Protein AF-A0A358XT22-F1 (afdb_monomer_lite)

pLDDT: mean 86.75, std 17.99, range [42.5, 98.88]

Radius of gyration: 15.17 Å; chains: 1; bounding box: 37×30×35 Å

Foldseek 3Di:
DVVVPDQEEEFDDQAQQDPPDPPDRAHRLLVCCVPNVHAYEYEHQVQHDDDPPCVVVDVPDDDDGDDCVSVVVCVVVVSHDHYDDDPQCVVPVCSVVVD

Secondary structure (DSSP, 8-state):
-GGGT---EEE--S-TTS-SSTT----HHHHHHHHH-S-EEE-SSTT--S-TTGGGT-TT---PPPP-HHHHHHHHHTS-SEE---HHHHH-TTHHHH-

Sequence (99 aa):
LTDAGVDIFHGSQRRYWEPEFEGSDLNFAGWLKKISGQPTITVGSVGLDRDFGDVFTNSEFKSSPASLDELVRRYERGDFDLVAVGRAILQDPNWVKKV

Structure (mmCIF, N/CA/C/O backbone):
data_AF-A0A358XT22-F1
#
_entry.id   AF-A0A358XT22-F1
#
loop_
_atom_site.group_PDB
_atom_site.id
_atom_site.type_symbol
_atom_site.label_atom_id
_atom_site.label_alt_id
_atom_site.label_comp_id
_atom_site.label_asym_id
_atom_site.label_entity_id
_atom_site.label_seq_id
_atom_site.pdbx_PDB_ins_code
_atom_site.Cartn_x
_atom_site.Cartn_y
_atom_site.Cartn_z
_atom_site.occupancy
_atom_site.B_iso_or_equiv
_atom_site.auth_seq_id
_atom_site.auth_comp_id
_atom_site.auth_asym_id
_atom_site.auth_atom_id
_atom_site.pdbx_PDB_model_num
ATOM 1 N N . LEU A 1 1 ? -19.645 -5.543 5.116 1.00 88.94 1 LEU A N 1
ATOM 2 C CA . LEU A 1 1 ? -18.681 -6.314 4.292 1.00 88.94 1 LEU A CA 1
ATOM 3 C C . LEU A 1 1 ? -17.864 -7.243 5.172 1.00 88.94 1 LEU A C 1
ATOM 5 O O . LEU A 1 1 ? -17.914 -8.437 4.936 1.00 88.94 1 LEU A O 1
ATOM 9 N N . THR A 1 2 ? -17.226 -6.731 6.227 1.00 95.44 2 THR A N 1
ATOM 10 C CA . THR A 1 2 ? -16.571 -7.566 7.248 1.00 95.44 2 THR A CA 1
ATOM 11 C C . THR A 1 2 ? -17.510 -8.625 7.831 1.00 95.44 2 THR A C 1
ATOM 13 O O . THR A 1 2 ? -17.226 -9.808 7.710 1.00 95.44 2 THR A O 1
ATOM 16 N N . ASP A 1 3 ? -18.689 -8.231 8.325 1.00 96.19 3 ASP A N 1
ATOM 17 C CA . ASP A 1 3 ? -19.681 -9.181 8.875 1.00 96.19 3 ASP A CA 1
ATOM 18 C C . ASP A 1 3 ? -20.249 -10.156 7.830 1.00 96.19 3 ASP A C 1
ATOM 20 O O . ASP A 1 3 ? -20.833 -11.177 8.175 1.00 96.19 3 ASP A O 1
ATOM 24 N N . ALA A 1 4 ? -20.078 -9.839 6.543 1.00 97.00 4 ALA A N 1
ATOM 25 C CA . ALA A 1 4 ? -20.459 -10.710 5.436 1.00 97.00 4 ALA A CA 1
ATOM 26 C C . ALA A 1 4 ? -19.339 -11.696 5.044 1.00 97.00 4 ALA A C 1
ATOM 28 O O . ALA A 1 4 ? -19.521 -12.457 4.100 1.00 97.00 4 ALA A O 1
ATOM 29 N N . GLY A 1 5 ? -18.198 -11.681 5.746 1.00 96.62 5 GLY A N 1
ATOM 30 C CA . GLY A 1 5 ? -17.089 -12.612 5.540 1.00 96.62 5 GLY A CA 1
ATOM 31 C C . GLY A 1 5 ? -16.067 -12.188 4.483 1.00 96.62 5 GLY A C 1
ATOM 32 O O . GLY A 1 5 ? -15.428 -13.051 3.900 1.00 96.62 5 GLY A O 1
ATOM 33 N N . VAL A 1 6 ? -15.915 -10.889 4.194 1.00 96.69 6 VAL A N 1
ATOM 34 C CA . VAL A 1 6 ? -14.817 -10.415 3.326 1.00 96.69 6 VAL A CA 1
ATOM 35 C C . VAL A 1 6 ? -13.469 -10.607 4.026 1.00 96.69 6 VAL A C 1
ATOM 37 O O . VAL A 1 6 ? -13.275 -10.072 5.115 1.00 96.69 6 VAL A O 1
ATOM 40 N N . ASP A 1 7 ? -12.534 -11.295 3.364 1.00 97.62 7 ASP A N 1
ATOM 41 C CA . ASP A 1 7 ? -11.200 -11.597 3.907 1.00 97.62 7 ASP A CA 1
ATOM 42 C C . ASP A 1 7 ? -10.198 -10.439 3.800 1.00 97.62 7 ASP A C 1
ATOM 44 O O . ASP A 1 7 ? -9.252 -10.352 4.579 1.00 97.62 7 ASP A O 1
ATOM 48 N N . ILE A 1 8 ? -10.342 -9.580 2.787 1.00 98.50 8 ILE A N 1
ATOM 49 C CA . ILE A 1 8 ? -9.373 -8.519 2.503 1.00 98.50 8 ILE A CA 1
ATOM 50 C C . ILE A 1 8 ? -10.008 -7.368 1.723 1.00 98.50 8 ILE A C 1
ATOM 52 O O . ILE A 1 8 ? -10.805 -7.581 0.806 1.00 98.50 8 ILE A O 1
ATOM 56 N N . PHE A 1 9 ? -9.628 -6.131 2.052 1.00 98.56 9 PHE A N 1
ATOM 57 C CA . PHE A 1 9 ? -10.071 -4.947 1.314 1.00 98.56 9 PHE A CA 1
ATOM 58 C C . PHE A 1 9 ? -8.976 -4.391 0.414 1.00 98.56 9 PHE A C 1
ATOM 60 O O . PHE A 1 9 ? -7.873 -4.097 0.864 1.00 98.56 9 PHE A O 1
ATOM 67 N N . HIS A 1 10 ? -9.301 -4.158 -0.854 1.00 98.56 10 HIS A N 1
ATOM 68 C CA . HIS A 1 10 ? -8.396 -3.507 -1.794 1.00 98.56 10 HIS A CA 1
ATOM 69 C C . HIS A 1 10 ? -8.724 -2.009 -1.916 1.00 98.56 10 HIS A C 1
ATOM 71 O O . HIS A 1 10 ? -9.630 -1.615 -2.654 1.00 98.56 10 HIS A O 1
ATOM 77 N N . GLY A 1 11 ? -7.979 -1.165 -1.200 1.00 97.81 11 GLY A N 1
ATOM 78 C CA . GLY A 1 11 ? -8.172 0.286 -1.171 1.00 97.81 11 GLY A CA 1
ATOM 79 C C . GLY A 1 11 ? -7.519 0.973 -2.367 1.00 97.81 11 GLY A C 1
ATOM 80 O O . GLY A 1 11 ? -6.332 1.286 -2.331 1.00 97.81 11 GLY A O 1
ATOM 81 N N . SER A 1 12 ? -8.282 1.203 -3.441 1.00 97.25 12 SER A N 1
ATOM 82 C CA . SER A 1 12 ? -7.754 1.851 -4.649 1.00 97.25 12 SER A CA 1
ATOM 83 C C . SER A 1 12 ? -7.574 3.361 -4.497 1.00 97.25 12 SER A C 1
ATOM 85 O O . SER A 1 12 ? -8.509 4.051 -4.106 1.00 97.25 12 SER A O 1
ATOM 87 N N . GLN A 1 13 ? -6.395 3.868 -4.871 1.00 94.75 13 GLN A N 1
ATOM 88 C CA . GLN A 1 13 ? -6.079 5.294 -4.984 1.00 94.75 13 GLN A CA 1
ATOM 89 C C . GLN A 1 13 ? -5.163 5.552 -6.190 1.00 94.75 13 GLN A C 1
ATOM 91 O O . GLN A 1 13 ? -4.518 4.642 -6.724 1.00 94.75 13 GLN A O 1
ATOM 96 N N . ARG A 1 14 ? -5.071 6.815 -6.631 1.00 92.75 14 ARG A N 1
ATOM 97 C CA . ARG A 1 14 ? -4.167 7.197 -7.730 1.00 92.75 14 ARG A CA 1
ATOM 98 C C . ARG A 1 14 ? -2.693 7.143 -7.314 1.00 92.75 14 ARG A C 1
ATOM 100 O O . ARG A 1 14 ? -1.854 6.694 -8.104 1.00 92.75 14 ARG A O 1
ATOM 107 N N . ARG A 1 15 ? -2.377 7.585 -6.098 1.00 93.25 15 ARG A N 1
ATOM 108 C CA . ARG A 1 15 ? -1.030 7.602 -5.514 1.00 93.25 15 ARG A CA 1
ATOM 109 C C . ARG A 1 15 ? -1.113 7.093 -4.080 1.00 93.25 15 ARG A C 1
ATOM 111 O O . ARG A 1 15 ? -1.821 7.677 -3.272 1.00 93.25 15 ARG A O 1
ATOM 118 N N . TYR A 1 16 ? -0.385 6.024 -3.766 1.00 95.44 16 TYR A N 1
ATOM 119 C CA . TYR A 1 16 ? -0.476 5.379 -2.452 1.00 95.44 16 TYR A CA 1
ATOM 120 C C . TYR A 1 16 ? 0.012 6.278 -1.303 1.00 95.44 16 TYR A C 1
ATOM 122 O O . TYR A 1 16 ? -0.351 6.044 -0.154 1.00 95.44 16 TYR A O 1
ATOM 130 N N . TRP A 1 17 ? 0.877 7.255 -1.597 1.00 94.12 17 TRP A N 1
ATOM 131 C CA . TRP A 1 17 ? 1.480 8.153 -0.606 1.00 94.12 17 TRP A CA 1
ATOM 132 C C . TRP A 1 17 ? 0.602 9.360 -0.270 1.00 94.12 17 TRP A C 1
ATOM 134 O O . TRP A 1 17 ? 0.966 10.144 0.602 1.00 94.12 17 TRP A O 1
ATOM 144 N N . GLU A 1 18 ? -0.508 9.563 -0.982 1.00 95.50 18 GLU A N 1
ATOM 145 C CA . GLU A 1 18 ? -1.419 10.663 -0.684 1.00 95.50 18 GLU A CA 1
ATOM 146 C C . GLU A 1 18 ? -2.339 10.272 0.484 1.00 95.50 18 GLU A C 1
ATOM 148 O O . GLU A 1 18 ? -2.933 9.185 0.471 1.00 95.50 18 GLU A O 1
ATOM 153 N N . PRO A 1 19 ? -2.456 11.132 1.510 1.00 96.94 19 PRO A N 1
ATOM 154 C CA . PRO A 1 19 ? -3.388 10.892 2.595 1.00 96.94 19 PRO A CA 1
ATOM 155 C C . PRO A 1 19 ? -4.826 11.015 2.089 1.00 96.94 19 PRO A C 1
ATOM 157 O O . PRO A 1 19 ? -5.134 11.873 1.265 1.00 96.94 19 PRO A O 1
ATOM 160 N N . GLU A 1 20 ? -5.714 10.167 2.606 1.00 97.19 20 GLU A N 1
ATOM 161 C CA . GLU A 1 20 ? -7.134 10.197 2.222 1.00 97.19 20 GLU A CA 1
ATOM 162 C C . GLU A 1 20 ? -7.869 11.390 2.853 1.00 97.19 20 GLU A C 1
ATOM 164 O O . GLU A 1 20 ? -8.797 11.941 2.269 1.00 97.19 20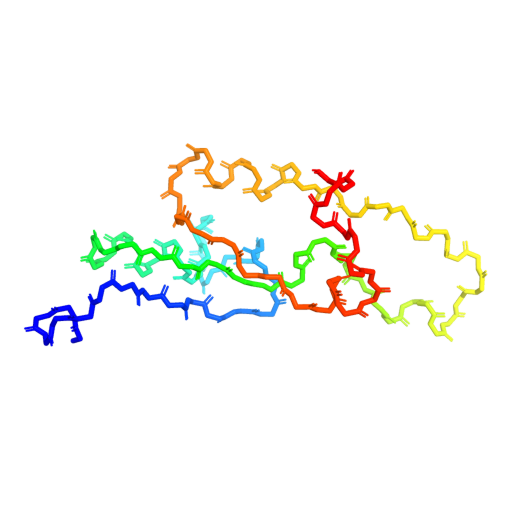 GLU A O 1
ATOM 169 N N . PHE A 1 21 ? -7.436 11.810 4.047 1.00 96.75 21 PHE A N 1
ATOM 170 C CA . PHE A 1 21 ? -8.023 12.925 4.787 1.00 96.75 21 PHE A CA 1
ATOM 171 C C . PHE A 1 21 ? -6.942 13.866 5.317 1.00 96.75 21 PHE A C 1
ATOM 173 O O . PHE A 1 21 ? -5.852 13.432 5.700 1.00 96.75 21 PHE A O 1
ATOM 180 N N . GLU A 1 22 ? -7.275 15.155 5.388 1.00 96.75 22 GLU A N 1
ATOM 181 C CA . GLU A 1 22 ? -6.411 16.195 5.945 1.00 96.75 22 GLU A CA 1
ATOM 182 C C . GLU A 1 22 ? -6.026 15.898 7.404 1.00 96.75 22 GLU A C 1
ATOM 184 O O . GLU A 1 22 ? -6.816 15.366 8.186 1.00 96.75 22 GLU A O 1
ATOM 189 N N . GLY A 1 23 ? -4.783 16.219 7.773 1.00 96.81 23 GLY A N 1
ATOM 190 C CA . GLY A 1 23 ? -4.260 15.988 9.123 1.00 96.81 23 GLY A CA 1
ATOM 191 C C . GLY A 1 23 ? -3.956 14.523 9.454 1.00 96.81 23 GLY A C 1
ATOM 192 O O . GLY A 1 23 ? -3.547 14.228 10.575 1.00 96.81 23 GLY A O 1
ATOM 193 N N . SER A 1 24 ? -4.120 13.604 8.499 1.00 96.94 24 SER A N 1
ATOM 194 C CA . SER A 1 24 ? -3.715 12.206 8.635 1.00 96.94 24 SER A CA 1
ATOM 195 C C . SER A 1 24 ? -2.578 11.880 7.681 1.00 96.94 24 SER A C 1
ATOM 197 O O . SER A 1 24 ? -2.480 12.442 6.597 1.00 96.94 24 SER A O 1
ATOM 199 N N . ASP A 1 25 ? -1.744 10.924 8.074 1.00 96.06 25 ASP A N 1
ATOM 200 C CA . ASP A 1 25 ? -0.773 10.299 7.179 1.00 96.06 25 ASP A CA 1
ATOM 201 C C . ASP A 1 25 ? -1.317 8.984 6.593 1.00 96.06 25 ASP A C 1
ATOM 203 O O . ASP A 1 25 ? -0.608 8.292 5.875 1.00 96.06 25 ASP A O 1
ATOM 207 N N . LEU A 1 26 ? -2.558 8.588 6.898 1.00 98.25 26 LEU A N 1
ATOM 208 C CA . LEU A 1 26 ? -3.145 7.355 6.369 1.00 98.25 26 LEU A CA 1
ATOM 209 C C . LEU A 1 26 ? -3.752 7.571 4.985 1.00 98.25 26 LEU A C 1
ATOM 211 O O . LEU A 1 26 ? -4.550 8.485 4.759 1.00 98.25 26 LEU A O 1
ATOM 215 N N . ASN A 1 27 ? -3.409 6.656 4.088 1.00 98.12 27 ASN A N 1
ATOM 216 C CA . ASN A 1 27 ? -4.041 6.511 2.789 1.00 98.12 27 ASN A CA 1
ATOM 217 C C . ASN A 1 27 ? -5.335 5.672 2.920 1.00 98.12 27 ASN A C 1
ATOM 219 O O . ASN A 1 27 ? -5.692 5.239 4.022 1.00 98.12 27 ASN A O 1
ATOM 223 N N . PHE A 1 28 ? -6.055 5.424 1.825 1.00 98.38 28 PHE A N 1
ATOM 224 C CA . PHE A 1 28 ? -7.348 4.734 1.891 1.00 98.38 28 PHE A CA 1
ATOM 225 C C . PHE A 1 28 ? -7.239 3.309 2.461 1.00 98.38 28 PHE A C 1
ATOM 227 O O . PHE A 1 28 ? -8.040 2.924 3.313 1.00 98.38 28 PHE A O 1
ATOM 234 N N . ALA A 1 29 ? -6.217 2.543 2.063 1.00 98.62 29 ALA A N 1
ATOM 235 C CA . ALA A 1 29 ? -5.962 1.207 2.611 1.00 98.62 29 ALA A CA 1
ATOM 236 C C . ALA A 1 29 ? -5.645 1.245 4.119 1.00 98.62 29 ALA A C 1
ATOM 238 O O . ALA A 1 29 ? -6.137 0.399 4.869 1.00 98.62 29 ALA A O 1
ATOM 239 N N . GLY A 1 30 ? -4.916 2.271 4.567 1.00 98.50 30 GLY A N 1
ATOM 240 C CA . GLY A 1 30 ? -4.667 2.562 5.980 1.00 98.50 30 GLY A CA 1
ATOM 241 C C . GLY A 1 30 ? -5.942 2.804 6.779 1.00 98.50 30 GLY A C 1
ATOM 242 O O . GLY A 1 30 ? -6.123 2.251 7.865 1.00 98.50 30 GLY A O 1
ATOM 243 N N . TRP A 1 31 ? -6.870 3.589 6.231 1.00 98.44 31 TRP A N 1
ATOM 244 C CA . TRP A 1 31 ? -8.167 3.823 6.868 1.00 98.44 31 TRP A CA 1
ATOM 245 C C . TRP A 1 31 ? -9.046 2.580 6.902 1.00 98.44 31 TRP A C 1
ATOM 247 O O . TRP A 1 31 ? -9.627 2.285 7.947 1.00 98.44 31 TRP A O 1
ATOM 257 N N . LEU A 1 32 ? -9.103 1.826 5.801 1.00 98.31 32 LEU A N 1
ATOM 258 C CA . LEU A 1 32 ? -9.819 0.552 5.752 1.00 98.31 32 LEU A CA 1
ATOM 259 C C . LEU A 1 32 ? -9.313 -0.389 6.845 1.00 98.31 32 LEU A C 1
ATOM 261 O O . LEU A 1 32 ? -10.125 -0.943 7.584 1.00 98.31 32 LEU A O 1
ATOM 265 N N . LYS A 1 33 ? -7.993 -0.502 7.017 1.00 98.38 33 LYS A N 1
ATOM 266 C CA . LYS A 1 33 ? -7.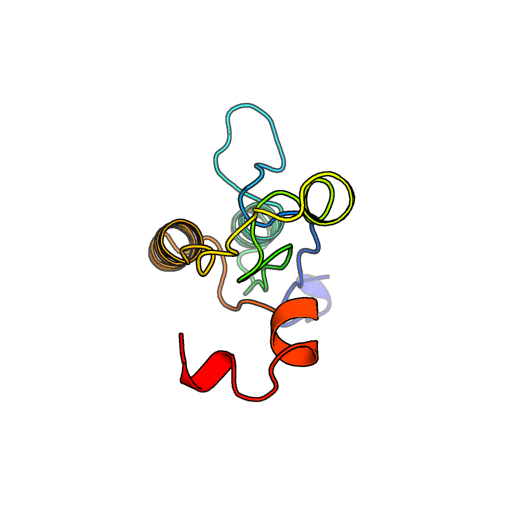392 -1.352 8.046 1.00 98.38 33 LYS A CA 1
ATOM 267 C C . LYS A 1 33 ? -7.715 -0.862 9.450 1.00 98.38 33 LYS A C 1
ATOM 269 O O . LYS A 1 33 ? -8.206 -1.628 10.273 1.00 98.38 33 LYS A O 1
ATOM 274 N N . LYS A 1 34 ? -7.510 0.433 9.709 1.00 97.94 34 LYS A N 1
ATOM 275 C CA . LYS A 1 34 ? -7.762 1.050 11.018 1.00 97.94 34 LYS A CA 1
ATOM 276 C C . LYS A 1 34 ? -9.210 0.889 11.482 1.00 97.94 34 LYS A C 1
ATOM 278 O O . LYS A 1 34 ? -9.443 0.695 12.670 1.00 97.94 34 LYS A O 1
ATOM 283 N N . ILE A 1 35 ? -10.172 1.013 10.568 1.00 97.25 35 ILE A N 1
ATOM 284 C CA . ILE A 1 35 ? -11.603 0.970 10.895 1.00 97.25 35 ILE A CA 1
ATOM 285 C C . ILE A 1 35 ? -12.113 -0.471 10.949 1.00 97.25 35 ILE A C 1
ATOM 287 O O . ILE A 1 35 ? -12.856 -0.819 11.862 1.00 97.25 35 ILE A O 1
ATOM 291 N N . SER A 1 36 ? -11.753 -1.300 9.965 1.00 97.19 36 SER A N 1
ATOM 292 C CA . SER A 1 36 ? -12.319 -2.648 9.835 1.00 97.19 36 SER A CA 1
ATOM 293 C C . SER A 1 36 ? -11.566 -3.718 10.624 1.00 97.19 36 SER A C 1
ATOM 295 O O . SER A 1 36 ? -12.136 -4.776 10.880 1.00 97.19 36 SER A O 1
ATOM 297 N N . GLY A 1 37 ? -10.291 -3.486 10.954 1.00 96.62 37 GLY A N 1
ATOM 298 C CA . GLY A 1 37 ? -9.390 -4.499 11.508 1.00 96.62 37 GLY A CA 1
ATOM 299 C C . GL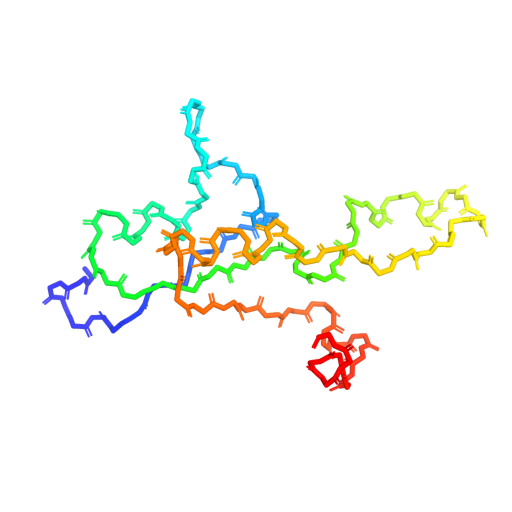Y A 1 37 ? -9.040 -5.637 10.541 1.00 96.62 37 GLY A C 1
ATOM 300 O O . GLY A 1 37 ? -8.290 -6.532 10.919 1.00 96.62 37 GLY A O 1
ATOM 301 N N . GLN A 1 38 ? -9.569 -5.622 9.313 1.00 98.06 38 GLN A N 1
ATOM 302 C CA . GLN A 1 38 ? -9.297 -6.635 8.298 1.00 98.06 38 GLN A CA 1
ATOM 303 C C . GLN A 1 38 ? -8.003 -6.321 7.539 1.00 98.06 38 GLN A C 1
ATOM 305 O O . GLN A 1 38 ? -7.625 -5.146 7.441 1.00 98.06 38 GLN A O 1
ATOM 310 N N . PRO A 1 39 ? -7.347 -7.343 6.961 1.00 98.50 39 PRO A N 1
ATOM 311 C CA . PRO A 1 39 ? -6.235 -7.142 6.049 1.00 98.50 39 PRO A CA 1
ATOM 312 C C . PRO A 1 39 ? -6.589 -6.184 4.908 1.00 98.50 39 PRO A C 1
ATOM 314 O O . PRO A 1 39 ? -7.733 -6.152 4.429 1.00 98.50 39 PRO A O 1
ATOM 317 N N . THR A 1 40 ? -5.604 -5.423 4.430 1.00 98.75 40 THR A N 1
ATOM 318 C CA . T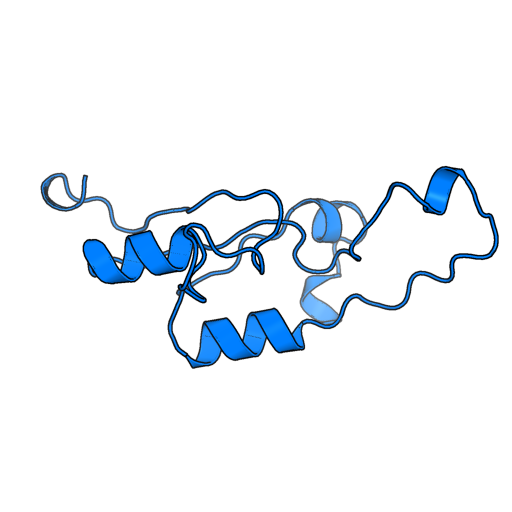HR A 1 40 ? -5.802 -4.498 3.306 1.00 98.75 40 THR A CA 1
ATOM 319 C C . THR A 1 40 ? -4.701 -4.548 2.254 1.00 98.75 40 THR A C 1
ATOM 321 O O . THR A 1 40 ? -3.538 -4.840 2.527 1.00 98.75 40 THR A O 1
ATOM 324 N N . ILE A 1 41 ? -5.088 -4.235 1.017 1.00 98.88 41 ILE A N 1
ATOM 325 C CA . ILE A 1 41 ? -4.202 -4.069 -0.135 1.00 98.88 41 ILE A CA 1
ATOM 326 C C . ILE A 1 41 ? -4.175 -2.588 -0.500 1.00 98.88 41 ILE A C 1
ATOM 328 O O . ILE A 1 41 ? -5.225 -2.002 -0.778 1.00 98.88 41 ILE A O 1
ATOM 332 N N . THR A 1 42 ? -2.984 -1.996 -0.528 1.00 98.62 42 THR A N 1
ATOM 333 C CA . THR A 1 42 ? -2.765 -0.652 -1.078 1.00 98.62 42 THR A CA 1
ATOM 334 C C . THR A 1 42 ? -2.411 -0.718 -2.562 1.00 98.62 42 THR A C 1
ATOM 336 O O . THR A 1 42 ? -1.860 -1.708 -3.048 1.00 98.62 42 THR A O 1
ATOM 339 N N . VAL A 1 43 ? -2.681 0.358 -3.296 1.00 98.00 43 VAL A N 1
ATOM 340 C CA . VAL A 1 43 ? -2.275 0.522 -4.695 1.00 98.00 43 VAL A CA 1
ATOM 341 C C . VAL A 1 43 ? -2.129 2.005 -5.024 1.00 98.00 43 VAL A C 1
ATOM 343 O O . VAL A 1 43 ? -2.653 2.871 -4.328 1.00 98.00 43 VAL A O 1
ATOM 346 N N . GLY A 1 44 ? -1.466 2.293 -6.140 1.00 95.69 44 GLY A N 1
ATOM 347 C CA . GLY A 1 44 ? -1.468 3.618 -6.752 1.00 95.69 44 GLY A CA 1
ATOM 348 C C . GLY A 1 44 ? -0.060 4.114 -7.001 1.00 95.69 44 GLY A C 1
ATOM 349 O O . GLY A 1 44 ? 0.620 4.548 -6.084 1.00 95.69 44 GLY A O 1
ATOM 350 N N . SER A 1 45 ? 0.374 4.077 -8.260 1.00 92.44 45 SER A N 1
ATOM 351 C CA . SER A 1 45 ? 1.693 4.577 -8.684 1.00 92.44 45 SER A CA 1
ATOM 352 C C . SER A 1 45 ? 2.892 3.922 -7.968 1.00 92.44 45 SER A C 1
ATOM 354 O O . SER A 1 45 ? 3.948 4.522 -7.829 1.00 92.44 45 SER A O 1
ATOM 356 N N . VAL A 1 46 ? 2.742 2.663 -7.543 1.00 93.06 46 VAL A N 1
ATOM 357 C CA . VAL A 1 46 ? 3.828 1.846 -6.976 1.00 93.06 46 VAL A CA 1
ATOM 358 C C . VAL A 1 46 ? 4.918 1.630 -8.025 1.00 93.06 46 VAL A C 1
ATOM 360 O O . VAL A 1 46 ? 4.621 1.156 -9.124 1.00 93.06 46 VAL A O 1
ATOM 363 N N . GLY A 1 47 ? 6.160 1.984 -7.685 1.00 87.69 47 GLY A N 1
ATOM 364 C CA . GLY A 1 47 ? 7.310 1.872 -8.586 1.00 87.69 47 GLY A CA 1
ATOM 365 C C . GLY A 1 47 ? 7.305 2.853 -9.760 1.00 87.69 47 GLY A C 1
ATOM 366 O O . GLY A 1 47 ? 8.097 2.680 -10.681 1.00 87.69 47 GLY A O 1
ATOM 367 N N . LEU A 1 48 ? 6.413 3.850 -9.754 1.00 82.75 48 LEU A N 1
ATOM 368 C CA . LEU A 1 48 ? 6.322 4.885 -10.784 1.00 82.75 48 LEU A CA 1
ATOM 369 C C . LEU A 1 48 ? 6.715 6.235 -10.184 1.00 82.75 48 LEU A C 1
ATOM 371 O O . LEU A 1 48 ? 6.377 6.521 -9.033 1.00 82.75 48 LEU A O 1
ATOM 375 N N . ASP A 1 49 ? 7.410 7.065 -10.958 1.00 67.38 49 ASP A N 1
ATOM 376 C CA . ASP A 1 49 ? 7.710 8.433 -10.543 1.00 67.38 49 ASP A CA 1
ATOM 377 C C . ASP A 1 49 ? 6.455 9.326 -10.581 1.00 67.38 49 ASP A C 1
ATOM 379 O O . ASP A 1 49 ? 5.356 8.916 -10.980 1.00 67.38 49 ASP A O 1
ATOM 383 N N . ARG A 1 50 ? 6.595 10.543 -10.045 1.00 55.62 50 ARG A N 1
ATOM 384 C CA . ARG A 1 50 ? 5.452 11.401 -9.725 1.00 55.62 50 ARG A CA 1
ATOM 385 C C . ARG A 1 50 ? 4.730 11.991 -10.932 1.00 55.62 50 ARG A C 1
ATOM 387 O O . ARG A 1 50 ? 3.581 12.380 -10.740 1.00 55.62 50 ARG A O 1
ATOM 394 N N . ASP A 1 51 ? 5.294 11.977 -12.138 1.00 49.62 51 ASP A N 1
ATOM 395 C CA . ASP A 1 51 ? 4.633 12.552 -13.308 1.00 49.62 51 ASP A CA 1
ATOM 396 C C . ASP A 1 51 ? 5.124 11.947 -14.629 1.00 49.62 51 ASP A C 1
ATOM 398 O O . ASP A 1 51 ? 6.107 12.372 -15.225 1.00 49.62 51 ASP A O 1
ATOM 402 N N . PHE A 1 52 ? 4.300 11.068 -15.204 1.00 49.91 52 PHE A N 1
ATOM 403 C CA . PHE A 1 52 ? 4.335 10.777 -16.644 1.00 49.91 52 PHE A CA 1
ATOM 404 C C . PHE A 1 52 ? 4.041 12.022 -17.515 1.00 49.91 52 PHE A C 1
ATOM 406 O O . PHE A 1 52 ? 4.111 11.930 -18.737 1.00 49.91 52 PHE A O 1
ATOM 413 N N . GLY A 1 53 ? 3.662 13.160 -16.916 1.00 45.94 53 GLY A N 1
ATOM 414 C CA . GLY A 1 53 ? 3.357 14.406 -17.623 1.00 45.94 53 GLY A CA 1
ATOM 415 C C . GLY A 1 53 ? 4.583 15.067 -18.257 1.00 45.94 53 GLY A C 1
ATOM 416 O O . GLY A 1 53 ? 4.486 15.541 -19.387 1.00 45.94 53 GLY A O 1
ATOM 417 N N . ASP A 1 54 ? 5.740 15.024 -17.591 1.00 43.31 54 ASP A N 1
ATOM 418 C CA . ASP A 1 54 ? 6.954 15.707 -18.069 1.00 43.31 54 ASP A CA 1
ATOM 419 C C . ASP A 1 54 ? 7.757 14.894 -19.095 1.00 43.31 54 ASP A C 1
ATOM 421 O O . ASP A 1 54 ? 8.538 15.443 -19.873 1.00 43.31 54 ASP A O 1
ATOM 425 N N . VAL A 1 55 ? 7.509 13.585 -19.182 1.00 47.66 55 VAL A N 1
ATOM 426 C CA . VAL A 1 55 ? 8.146 12.711 -20.182 1.00 47.66 55 VAL A CA 1
ATOM 427 C C . VAL A 1 55 ? 7.721 13.083 -21.610 1.00 47.66 55 VAL A C 1
ATOM 429 O O . VAL A 1 55 ? 8.482 12.888 -22.556 1.00 47.66 55 VAL A O 1
ATOM 432 N N . PHE A 1 56 ? 6.528 13.660 -21.788 1.00 48.31 56 PHE A N 1
ATOM 433 C CA . PHE A 1 56 ? 6.060 14.127 -23.098 1.00 48.31 56 PHE A CA 1
ATOM 434 C C . PHE A 1 56 ? 6.559 15.530 -23.468 1.00 48.31 56 PHE A C 1
ATOM 436 O O . PHE A 1 56 ? 6.467 15.905 -24.636 1.00 48.31 56 PHE A O 1
ATOM 443 N N . THR A 1 57 ? 7.078 16.308 -22.514 1.00 52.12 57 THR A N 1
ATOM 444 C CA . THR A 1 57 ? 7.484 17.707 -22.730 1.00 52.12 57 THR A CA 1
ATOM 445 C C . THR A 1 57 ? 8.995 17.905 -22.727 1.00 52.12 57 THR A C 1
ATOM 447 O O . THR A 1 57 ? 9.460 18.892 -23.298 1.00 52.12 57 THR A O 1
ATOM 450 N N . ASN A 1 58 ? 9.777 16.994 -22.134 1.00 43.75 58 ASN A N 1
ATOM 451 C CA . ASN A 1 58 ? 11.214 17.198 -21.991 1.00 43.75 58 ASN A CA 1
ATOM 452 C C . ASN A 1 58 ? 12.023 15.898 -22.161 1.00 43.75 58 ASN A C 1
ATOM 454 O O . ASN A 1 58 ? 12.011 15.004 -21.316 1.00 43.75 58 ASN A O 1
ATOM 458 N N . SER A 1 59 ? 12.767 15.807 -23.267 1.00 50.81 59 SER A N 1
ATOM 459 C CA . SER A 1 59 ? 13.539 14.628 -23.694 1.00 50.81 59 SER A CA 1
ATOM 460 C C . SER A 1 59 ? 14.759 14.292 -22.822 1.00 50.81 59 SER A C 1
ATOM 462 O O . SER A 1 59 ? 15.441 13.307 -23.095 1.00 50.81 59 SER A O 1
ATOM 464 N N . GLU A 1 60 ? 15.057 15.091 -21.792 1.00 49.94 60 GLU A N 1
ATOM 465 C CA . GLU A 1 60 ? 16.170 14.860 -20.858 1.00 49.94 60 GLU A CA 1
ATOM 466 C C . GLU A 1 60 ? 15.758 14.193 -19.532 1.00 49.94 60 GLU A C 1
ATOM 468 O O . GLU A 1 60 ? 16.616 13.962 -18.674 1.00 49.94 60 GLU A O 1
ATOM 473 N N . PHE A 1 61 ? 14.481 13.834 -19.346 1.00 42.50 61 PHE A N 1
ATOM 474 C CA . PHE A 1 61 ? 14.049 13.111 -18.146 1.00 42.50 61 PHE A CA 1
ATOM 475 C C . PHE A 1 61 ? 14.651 11.700 -18.105 1.00 42.50 61 PHE A C 1
ATOM 477 O O . PHE A 1 61 ? 14.152 10.746 -18.703 1.00 42.50 61 PHE A O 1
ATOM 484 N N . LYS A 1 62 ? 15.747 11.555 -17.357 1.00 42.75 62 LYS A N 1
ATOM 485 C CA . LYS A 1 62 ? 16.248 10.255 -16.915 1.00 42.75 62 LYS A CA 1
ATOM 486 C C . LYS A 1 62 ? 15.325 9.767 -15.805 1.00 42.75 62 LYS A C 1
ATOM 488 O O . LYS A 1 62 ? 15.391 10.268 -14.686 1.00 42.75 62 LYS A O 1
ATOM 493 N N . SER A 1 63 ? 14.467 8.800 -16.120 1.00 43.38 63 SER A N 1
ATOM 494 C CA . SER A 1 63 ? 13.643 8.099 -15.137 1.00 43.38 63 SER A CA 1
ATOM 495 C C . SER A 1 63 ? 14.557 7.393 -14.128 1.00 43.38 63 SER A C 1
ATOM 497 O O . SER A 1 63 ? 15.085 6.312 -14.400 1.00 43.38 63 SER A O 1
ATOM 499 N N . SER A 1 64 ? 14.794 8.012 -12.974 1.00 45.44 64 SER A N 1
ATOM 500 C CA . SER A 1 64 ? 15.357 7.300 -11.828 1.00 45.44 64 SER A CA 1
ATOM 501 C C . SER A 1 64 ? 14.305 6.310 -11.320 1.00 45.44 64 SER A C 1
ATOM 503 O O . SER A 1 64 ? 13.120 6.653 -11.323 1.00 45.44 64 SER A O 1
ATOM 505 N N . PRO A 1 65 ? 14.687 5.099 -10.873 1.00 56.03 65 PRO A N 1
ATOM 506 C CA . PRO A 1 65 ? 13.754 4.208 -10.195 1.00 56.03 65 PRO A CA 1
ATOM 507 C C . PRO A 1 65 ? 13.064 4.978 -9.067 1.00 56.03 65 PRO A C 1
ATOM 509 O O . PRO A 1 65 ? 13.739 5.576 -8.225 1.00 56.03 65 PRO A O 1
ATOM 512 N N . ALA A 1 66 ? 11.732 5.020 -9.073 1.00 65.75 66 ALA A N 1
ATOM 513 C CA . ALA A 1 66 ? 11.001 5.659 -7.991 1.00 65.75 66 ALA A CA 1
ATOM 514 C C . ALA A 1 66 ? 11.304 4.900 -6.694 1.00 65.75 66 ALA A C 1
ATOM 516 O O . ALA A 1 66 ? 11.078 3.690 -6.626 1.00 65.75 66 ALA A O 1
ATOM 517 N N . SER A 1 67 ? 11.844 5.601 -5.693 1.00 81.81 67 SER A N 1
ATOM 518 C CA . SER A 1 67 ? 12.155 4.995 -4.396 1.00 81.81 67 SER A CA 1
ATOM 519 C C . SER A 1 67 ? 10.902 4.342 -3.796 1.00 81.81 67 SER A C 1
ATOM 521 O O . SER A 1 67 ? 9.799 4.896 -3.854 1.00 81.81 67 SER A O 1
ATOM 523 N N . LEU A 1 68 ? 11.089 3.155 -3.216 1.00 90.00 68 LEU A N 1
ATOM 524 C CA . LEU A 1 68 ? 10.063 2.441 -2.459 1.00 90.00 68 LEU A CA 1
ATOM 525 C C . LEU A 1 68 ? 10.121 2.754 -0.957 1.00 90.00 68 LEU A C 1
ATOM 527 O O . LEU A 1 68 ? 9.308 2.216 -0.215 1.00 90.00 68 LEU A O 1
ATOM 531 N N . ASP A 1 69 ? 11.010 3.641 -0.501 1.00 92.00 69 ASP A N 1
ATOM 532 C CA . ASP A 1 69 ? 11.223 3.911 0.929 1.00 92.00 69 ASP A CA 1
ATOM 533 C C . ASP A 1 69 ? 9.932 4.347 1.631 1.00 92.00 69 ASP A C 1
ATOM 535 O O . ASP A 1 69 ? 9.624 3.890 2.728 1.00 92.00 69 ASP A O 1
ATOM 539 N N . GLU A 1 70 ? 9.122 5.188 0.981 1.00 93.56 70 GLU A N 1
ATOM 540 C CA . GLU A 1 70 ? 7.843 5.637 1.542 1.00 93.56 70 GLU A CA 1
ATOM 541 C C . GLU A 1 70 ? 6.797 4.511 1.594 1.00 93.56 70 GLU A C 1
ATOM 543 O O . GLU A 1 70 ? 5.989 4.450 2.523 1.00 93.56 70 GLU A O 1
ATOM 548 N N . LEU A 1 71 ? 6.819 3.597 0.621 1.00 95.06 71 LEU A N 1
ATOM 549 C CA . LEU A 1 71 ? 5.973 2.405 0.628 1.00 95.06 71 LEU A CA 1
ATOM 550 C C . LEU A 1 71 ? 6.380 1.473 1.775 1.00 95.06 71 LEU A C 1
ATOM 552 O O . LEU A 1 71 ? 5.514 1.014 2.517 1.00 95.06 71 LEU A O 1
ATOM 556 N N . VAL A 1 72 ? 7.688 1.243 1.938 1.00 96.06 72 VAL A N 1
ATOM 557 C CA . VAL A 1 72 ? 8.267 0.410 3.000 1.00 96.06 72 VAL A CA 1
ATOM 558 C C . VAL A 1 72 ? 7.967 1.008 4.371 1.00 96.06 72 VAL A C 1
ATOM 560 O O . VAL A 1 72 ? 7.431 0.305 5.219 1.00 96.06 72 VAL A O 1
ATOM 563 N N . ARG A 1 73 ? 8.176 2.315 4.573 1.00 97.31 73 ARG A N 1
ATOM 564 C CA . ARG A 1 73 ? 7.862 3.009 5.834 1.00 97.31 73 ARG A CA 1
ATOM 565 C C . ARG A 1 73 ? 6.410 2.793 6.270 1.00 97.31 73 ARG A C 1
ATOM 567 O O . ARG A 1 73 ? 6.140 2.550 7.445 1.00 97.31 73 ARG A O 1
ATOM 574 N N . ARG A 1 74 ? 5.459 2.906 5.337 1.00 97.62 74 ARG A N 1
ATOM 575 C CA . ARG A 1 74 ? 4.022 2.704 5.607 1.00 97.62 74 ARG A CA 1
ATOM 576 C C . ARG A 1 74 ? 3.685 1.236 5.862 1.00 97.62 74 ARG A C 1
ATOM 578 O O . ARG A 1 74 ? 2.892 0.944 6.756 1.00 97.62 74 ARG A O 1
ATOM 585 N N . TYR A 1 75 ? 4.308 0.328 5.112 1.00 98.00 75 TYR A N 1
ATOM 586 C CA . TYR A 1 75 ? 4.178 -1.112 5.319 1.00 98.00 75 TYR A CA 1
ATOM 587 C C . TYR A 1 75 ? 4.688 -1.531 6.706 1.00 98.00 75 TYR A C 1
ATOM 589 O O . TYR A 1 75 ? 3.968 -2.193 7.445 1.00 98.00 75 TYR A O 1
ATOM 597 N N . GLU A 1 76 ? 5.876 -1.074 7.110 1.00 98.19 76 GLU A N 1
ATOM 598 C CA . GLU A 1 76 ? 6.475 -1.357 8.424 1.00 98.19 76 GLU A CA 1
ATOM 599 C C . GLU A 1 76 ? 5.672 -0.759 9.585 1.00 98.19 76 GLU A C 1
ATOM 601 O O . GLU A 1 76 ? 5.580 -1.365 10.652 1.00 98.19 76 GLU A O 1
ATOM 606 N N . ARG A 1 77 ? 5.028 0.399 9.378 1.00 97.81 77 ARG A N 1
ATOM 607 C CA . ARG A 1 77 ? 4.064 0.960 10.339 1.00 97.81 77 ARG A CA 1
ATOM 608 C C . ARG A 1 77 ? 2.787 0.114 10.466 1.00 97.81 77 ARG A C 1
ATOM 610 O O . ARG A 1 77 ? 2.054 0.264 11.442 1.00 97.81 77 ARG A O 1
ATOM 617 N N . GLY A 1 78 ? 2.531 -0.778 9.509 1.00 98.12 78 GLY A N 1
ATOM 618 C CA . GLY A 1 78 ? 1.379 -1.673 9.491 1.00 98.12 78 GLY A CA 1
ATOM 619 C C . GLY A 1 78 ? 0.137 -1.086 8.823 1.00 98.12 78 GLY A C 1
ATOM 620 O O . GLY A 1 78 ? -0.954 -1.607 9.053 1.00 98.12 78 GLY A O 1
ATOM 621 N N . ASP A 1 79 ? 0.272 -0.039 8.001 1.00 98.19 79 ASP A N 1
ATOM 622 C CA . ASP A 1 79 ? -0.866 0.644 7.365 1.00 98.19 79 ASP A CA 1
ATOM 623 C C . ASP A 1 79 ? -1.648 -0.270 6.401 1.00 98.19 79 ASP A C 1
ATOM 625 O O . ASP A 1 79 ? -2.851 -0.109 6.220 1.00 98.19 79 ASP A O 1
ATOM 629 N N . PHE A 1 80 ? -0.984 -1.240 5.777 1.00 98.62 80 PHE A N 1
ATOM 630 C CA . PHE A 1 80 ? -1.576 -2.209 4.851 1.00 98.62 80 PHE A CA 1
ATOM 631 C C . PHE A 1 80 ? -0.757 -3.503 4.843 1.00 98.62 80 PHE A C 1
ATOM 633 O O . PHE A 1 80 ? 0.374 -3.525 5.323 1.00 98.62 80 PHE A O 1
ATOM 640 N N . ASP A 1 81 ? -1.335 -4.584 4.321 1.00 98.56 81 ASP A N 1
ATOM 641 C CA . ASP A 1 81 ? -0.766 -5.940 4.378 1.00 98.56 81 ASP A CA 1
ATOM 642 C C . ASP A 1 81 ? -0.189 -6.395 3.042 1.00 98.56 81 ASP A C 1
ATOM 644 O O . ASP A 1 81 ? 0.740 -7.196 3.005 1.00 98.56 81 ASP A O 1
ATOM 648 N N . LEU A 1 82 ? -0.728 -5.885 1.934 1.00 98.44 82 LEU A N 1
ATOM 649 C CA . LEU A 1 82 ? -0.269 -6.198 0.586 1.00 98.44 82 LEU A CA 1
ATOM 650 C C . LEU A 1 82 ? -0.195 -4.938 -0.275 1.00 98.44 82 LEU A C 1
ATOM 652 O O . LEU A 1 82 ? -0.874 -3.938 -0.030 1.00 98.44 82 LEU A O 1
ATOM 656 N N . VAL A 1 83 ? 0.603 -5.019 -1.337 1.00 97.62 83 VAL A N 1
ATOM 657 C CA . VAL A 1 83 ? 0.752 -3.956 -2.332 1.00 97.62 83 VAL A CA 1
ATOM 658 C C . VAL A 1 83 ? 0.405 -4.511 -3.706 1.00 97.62 83 VAL A C 1
ATOM 660 O O . VAL A 1 83 ? 1.049 -5.442 -4.186 1.00 97.62 83 VAL A O 1
ATOM 663 N N . ALA A 1 84 ? -0.590 -3.923 -4.365 1.00 97.50 84 ALA A N 1
ATOM 664 C CA . ALA A 1 84 ? -0.884 -4.238 -5.755 1.00 97.50 84 ALA A CA 1
ATOM 665 C C . ALA A 1 84 ? -0.021 -3.391 -6.701 1.00 97.50 84 ALA A C 1
ATOM 667 O O . ALA A 1 84 ? 0.111 -2.172 -6.551 1.00 97.50 84 ALA A O 1
ATOM 668 N N . VAL A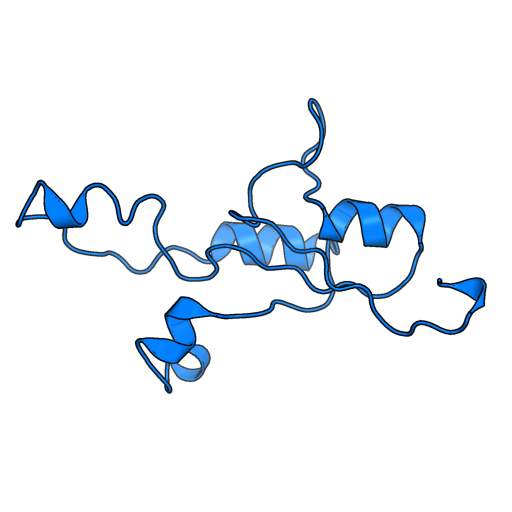 1 85 ? 0.539 -4.046 -7.719 1.00 94.44 85 VAL A N 1
ATOM 669 C CA . VAL A 1 85 ? 1.408 -3.432 -8.728 1.00 94.44 85 VAL A CA 1
ATOM 670 C C . VAL A 1 85 ? 0.733 -3.525 -10.092 1.00 94.44 85 VAL A C 1
ATOM 672 O O . VAL A 1 85 ? 0.321 -4.598 -10.520 1.00 94.44 85 VAL A O 1
ATOM 675 N N . GLY A 1 86 ? 0.604 -2.382 -10.770 1.00 92.94 86 GLY A N 1
ATOM 676 C CA . GLY A 1 86 ? -0.050 -2.272 -12.078 1.00 92.94 86 GLY A CA 1
ATOM 677 C C . GLY A 1 86 ? 0.938 -1.950 -13.199 1.00 92.94 86 GLY A C 1
ATOM 678 O O . GLY A 1 86 ? 1.661 -2.809 -13.683 1.00 92.94 86 GLY A O 1
ATOM 679 N N . ARG A 1 87 ? 0.991 -0.684 -13.626 1.00 91.69 87 ARG A N 1
ATOM 680 C CA . ARG A 1 87 ? 1.790 -0.251 -14.793 1.00 91.69 87 ARG A CA 1
ATOM 681 C C . ARG A 1 87 ? 3.267 -0.670 -14.743 1.00 91.69 87 ARG A C 1
ATOM 683 O O . ARG A 1 87 ? 3.794 -1.031 -15.786 1.00 91.69 87 ARG A O 1
ATOM 690 N N . ALA A 1 88 ? 3.898 -0.686 -13.567 1.00 88.81 88 ALA A N 1
ATOM 691 C CA . ALA A 1 88 ? 5.296 -1.097 -13.432 1.00 88.81 88 ALA A CA 1
ATOM 692 C C . ALA A 1 88 ? 5.538 -2.550 -13.891 1.00 88.81 88 ALA A C 1
ATOM 694 O O . ALA A 1 88 ? 6.460 -2.794 -14.664 1.00 88.81 88 ALA A O 1
ATOM 695 N N . ILE A 1 89 ? 4.669 -3.501 -13.512 1.00 90.12 89 ILE A N 1
ATOM 696 C CA . ILE A 1 89 ? 4.824 -4.910 -13.921 1.00 90.12 89 ILE A CA 1
ATOM 697 C C . ILE A 1 89 ? 4.441 -5.144 -15.389 1.00 90.12 89 ILE A C 1
ATOM 699 O O . ILE A 1 89 ? 4.935 -6.075 -16.019 1.00 90.12 89 ILE A O 1
ATOM 703 N N . LEU A 1 90 ? 3.583 -4.287 -15.956 1.00 89.75 90 LEU A N 1
ATOM 704 C CA . LEU A 1 90 ? 3.260 -4.319 -17.386 1.00 89.75 90 LEU A CA 1
ATOM 705 C C . LEU A 1 90 ? 4.420 -3.807 -18.249 1.00 89.75 90 LEU A C 1
ATOM 707 O O . LEU A 1 90 ? 4.630 -4.312 -19.347 1.00 89.75 90 LEU A O 1
ATOM 711 N N . GLN A 1 91 ? 5.155 -2.802 -17.767 1.00 87.19 91 GLN A N 1
ATOM 712 C CA . GLN A 1 91 ? 6.338 -2.268 -18.447 1.00 87.19 91 GLN A CA 1
ATOM 713 C C . GLN A 1 91 ? 7.537 -3.214 -18.335 1.00 87.19 91 GLN A C 1
ATOM 715 O O . GLN A 1 91 ? 8.308 -3.341 -19.284 1.00 87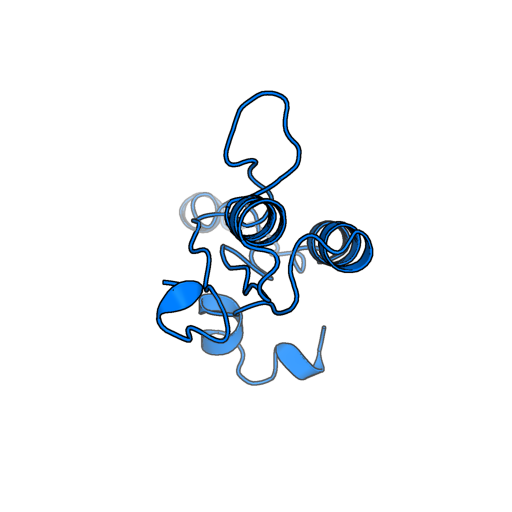.19 91 GLN A O 1
ATOM 720 N N . ASP A 1 92 ? 7.686 -3.884 -17.193 1.00 85.94 92 ASP A N 1
ATOM 721 C CA . ASP A 1 92 ? 8.758 -4.839 -16.947 1.00 85.94 92 ASP A CA 1
ATOM 722 C C . ASP A 1 92 ? 8.234 -6.069 -16.185 1.00 85.94 92 ASP A C 1
ATOM 724 O O . ASP A 1 92 ? 8.035 -6.006 -14.968 1.00 85.94 92 ASP A O 1
ATOM 728 N N . PRO A 1 93 ? 8.062 -7.229 -16.847 1.00 92.75 93 PRO A N 1
ATOM 729 C CA . PRO A 1 93 ? 7.575 -8.436 -16.181 1.00 92.75 93 PRO A CA 1
ATOM 730 C C . PRO A 1 93 ? 8.545 -8.974 -15.115 1.00 92.75 93 PRO A C 1
ATOM 732 O O . PRO A 1 93 ? 8.147 -9.786 -14.283 1.00 92.75 93 PRO A O 1
ATOM 735 N N . ASN A 1 94 ? 9.812 -8.536 -15.106 1.00 91.75 94 ASN A N 1
ATOM 736 C CA . ASN A 1 94 ? 10.787 -8.893 -14.075 1.00 91.75 94 ASN A CA 1
ATOM 737 C C . ASN A 1 94 ? 10.884 -7.853 -12.948 1.00 91.75 94 ASN A C 1
ATOM 739 O O . ASN A 1 94 ? 11.747 -8.013 -12.087 1.00 91.75 94 ASN A O 1
ATOM 743 N N . TRP A 1 95 ? 10.025 -6.824 -12.926 1.00 89.81 95 TRP A N 1
ATOM 744 C CA . TRP A 1 95 ? 10.095 -5.712 -11.968 1.00 89.81 95 TRP A CA 1
ATOM 745 C C . TRP A 1 95 ? 10.226 -6.196 -10.520 1.00 89.81 95 TRP A C 1
ATOM 747 O O . TRP A 1 95 ? 11.156 -5.801 -9.828 1.00 89.81 95 TRP A O 1
ATOM 757 N N . VAL A 1 96 ? 9.386 -7.153 -10.109 1.00 89.56 96 VAL A N 1
ATOM 758 C CA . VAL A 1 96 ? 9.367 -7.706 -8.739 1.00 89.56 96 VAL A CA 1
ATOM 759 C C . VAL A 1 96 ? 10.700 -8.348 -8.333 1.00 89.56 96 VAL A C 1
ATOM 761 O O . VAL A 1 96 ? 11.028 -8.365 -7.159 1.00 89.56 96 VAL A O 1
ATOM 764 N N . LYS A 1 97 ? 11.484 -8.884 -9.278 1.00 90.19 97 LYS A N 1
ATOM 765 C CA . LYS A 1 97 ? 12.790 -9.499 -8.974 1.00 90.19 97 LYS A CA 1
ATOM 766 C C . LYS A 1 97 ? 13.920 -8.477 -8.834 1.00 90.19 97 LYS A C 1
ATOM 768 O O . LYS A 1 97 ? 15.006 -8.848 -8.399 1.00 90.19 97 LYS A O 1
ATOM 773 N N . LYS A 1 98 ? 13.713 -7.251 -9.317 1.00 85.94 98 LYS A N 1
ATOM 774 C CA . LYS A 1 98 ? 14.737 -6.200 -9.373 1.00 85.94 98 LYS A CA 1
ATOM 775 C C . LYS A 1 98 ? 14.675 -5.253 -8.178 1.00 85.94 98 LYS A C 1
ATOM 777 O O . LYS A 1 98 ? 15.682 -4.606 -7.904 1.00 85.94 98 LYS A O 1
ATOM 782 N N . VAL A 1 99 ? 13.499 -5.130 -7.566 1.00 81.94 99 VAL A N 1
ATOM 783 C CA . VAL A 1 99 ? 13.210 -4.213 -6.456 1.00 81.94 99 VAL A CA 1
ATOM 784 C C . VAL A 1 99 ? 13.293 -4.895 -5.103 1.00 81.94 99 VAL A C 1
ATOM 786 O O . VAL A 1 99 ? 13.094 -6.128 -5.050 1.00 81.94 99 VAL A O 1
#